Protein AF-A0A0L1AK35-F1 (afdb_monomer_lite)

Secondary structure (DSSP, 8-state):
-----HHHHHHHHHHHTTTS-GGGGGGGSTTTS--TT-

Structure (mmCIF, N/CA/C/O backbone):
data_AF-A0A0L1AK35-F1
#
_entry.id   AF-A0A0L1AK35-F1
#
loop_
_atom_site.group_PDB
_atom_site.id
_atom_site.type_symbol
_atom_site.label_atom_id
_atom_site.label_alt_id
_atom_site.label_comp_id
_atom_site.label_asym_id
_atom_site.label_entity_id
_atom_site.label_seq_id
_atom_site.pdbx_PDB_ins_code
_atom_site.Cartn_x
_atom_site.Cartn_y
_atom_site.Cartn_z
_atom_site.occupancy
_atom_site.B_iso_or_equiv
_atom_site.auth_seq_id
_atom_site.auth_comp_id
_atom_site.auth_asym_id
_atom_site.auth_atom_id
_atom_site.pdbx_PDB_model_num
ATOM 1 N N . MET A 1 1 ? -9.328 12.407 7.595 1.00 49.25 1 MET A N 1
ATOM 2 C CA . MET A 1 1 ? -8.381 12.312 6.462 1.00 49.25 1 MET A CA 1
ATOM 3 C C . MET A 1 1 ? -7.378 11.227 6.812 1.00 49.25 1 MET A C 1
ATOM 5 O O . MET A 1 1 ? -6.947 11.205 7.953 1.00 49.25 1 MET A O 1
ATOM 9 N N . ASN A 1 2 ? -7.171 10.292 5.879 1.00 66.69 2 ASN A N 1
ATOM 10 C CA . ASN A 1 2 ? -6.631 8.931 6.007 1.00 66.69 2 ASN A CA 1
ATOM 11 C C . ASN A 1 2 ? -5.842 8.607 7.286 1.00 66.69 2 ASN A C 1
ATOM 13 O O . ASN A 1 2 ? -4.697 9.019 7.425 1.00 66.69 2 ASN A O 1
ATOM 17 N N . ASN A 1 3 ? -6.439 7.767 8.138 1.00 66.81 3 ASN A N 1
ATOM 18 C CA . ASN A 1 3 ? -5.856 7.055 9.289 1.00 66.81 3 ASN A CA 1
ATOM 19 C C . ASN A 1 3 ? -4.687 6.107 8.921 1.00 66.81 3 ASN A C 1
ATOM 21 O O . ASN A 1 3 ? -4.472 5.091 9.573 1.00 66.81 3 ASN A O 1
ATOM 25 N N . VAL A 1 4 ? -3.957 6.397 7.848 1.00 73.31 4 VAL A N 1
ATOM 26 C CA . VAL A 1 4 ? -2.802 5.619 7.423 1.00 73.31 4 VAL A CA 1
ATOM 27 C C . VAL A 1 4 ? -1.618 6.083 8.249 1.00 73.31 4 VAL A C 1
ATOM 29 O O . VAL A 1 4 ? -1.200 7.238 8.161 1.00 73.31 4 VAL A O 1
ATOM 32 N N . GLU A 1 5 ? -1.092 5.178 9.064 1.00 83.50 5 GLU A N 1
ATOM 33 C CA . GLU A 1 5 ? 0.101 5.449 9.849 1.00 83.50 5 GLU A CA 1
ATOM 34 C C . GLU A 1 5 ? 1.287 5.695 8.902 1.00 83.50 5 GLU A C 1
ATOM 36 O O . GLU A 1 5 ? 1.607 4.830 8.075 1.00 83.50 5 GLU A O 1
ATOM 41 N N . PRO A 1 6 ? 1.947 6.864 8.992 1.00 81.19 6 PRO A N 1
ATOM 42 C CA . PRO A 1 6 ? 3.009 7.240 8.062 1.00 81.19 6 PRO A CA 1
ATOM 43 C C . PRO A 1 6 ? 4.189 6.263 8.111 1.00 81.19 6 PRO A C 1
ATOM 45 O O . PRO A 1 6 ? 4.818 6.011 7.086 1.00 81.19 6 PRO A O 1
ATOM 48 N N . GLU A 1 7 ? 4.451 5.662 9.273 1.00 84.94 7 GLU A N 1
ATOM 49 C CA . GLU A 1 7 ? 5.503 4.660 9.461 1.00 84.94 7 GLU A CA 1
ATOM 50 C C . GLU A 1 7 ? 5.207 3.361 8.699 1.00 84.94 7 GLU A C 1
ATOM 52 O O . GLU A 1 7 ? 6.084 2.832 8.014 1.00 84.94 7 GLU A O 1
ATOM 57 N N . LYS A 1 8 ? 3.957 2.882 8.747 1.00 82.94 8 LYS A N 1
ATOM 58 C CA . LYS A 1 8 ? 3.516 1.679 8.027 1.00 82.94 8 LYS A CA 1
ATOM 59 C C . LYS A 1 8 ? 3.548 1.895 6.515 1.00 82.94 8 LYS A C 1
ATOM 61 O O . LYS A 1 8 ? 4.002 1.025 5.773 1.00 82.94 8 LYS A O 1
ATOM 66 N N . TRP A 1 9 ? 3.126 3.078 6.063 1.00 83.81 9 TRP A N 1
ATOM 67 C CA . TRP A 1 9 ? 3.206 3.451 4.651 1.00 83.81 9 TRP A CA 1
ATOM 68 C C . TRP A 1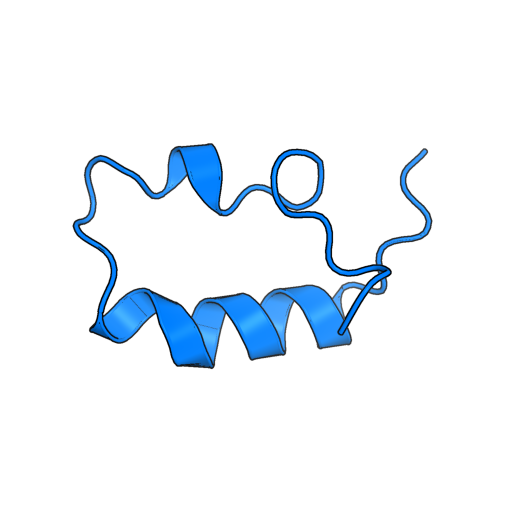 9 ? 4.646 3.535 4.157 1.00 83.81 9 TRP A C 1
ATOM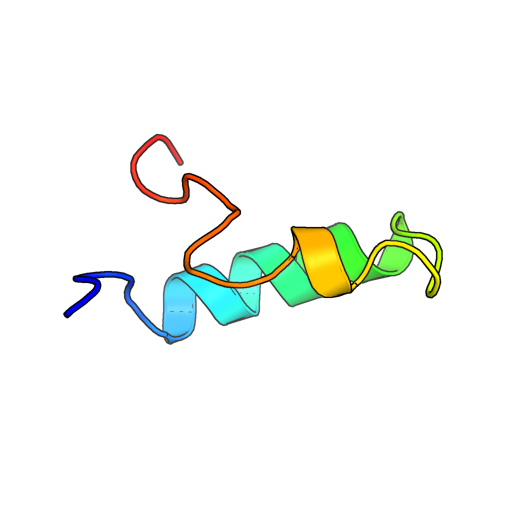 70 O O . TRP A 1 9 ? 4.970 2.962 3.118 1.00 83.81 9 TRP A O 1
ATOM 80 N N . LEU A 1 10 ? 5.531 4.179 4.916 1.00 84.75 10 LEU A N 1
ATOM 81 C CA . LEU A 1 10 ? 6.933 4.294 4.535 1.00 84.75 10 LEU A CA 1
ATOM 82 C C . LEU A 1 10 ? 7.618 2.921 4.474 1.00 84.75 10 LEU A C 1
ATOM 84 O O . LEU A 1 10 ? 8.371 2.667 3.536 1.00 84.75 10 LEU A O 1
ATOM 88 N N . ARG A 1 11 ? 7.320 2.023 5.424 1.00 86.00 11 ARG A N 1
ATOM 89 C CA . ARG A 1 11 ? 7.821 0.639 5.419 1.00 86.00 11 ARG A CA 1
ATOM 90 C C . ARG A 1 11 ? 7.410 -0.091 4.140 1.00 86.00 11 ARG A C 1
ATOM 92 O O . ARG A 1 11 ? 8.271 -0.580 3.416 1.00 86.00 11 ARG A O 1
ATOM 99 N N . TYR A 1 12 ? 6.114 -0.057 3.828 1.00 83.75 12 TYR A N 1
ATOM 100 C CA . TYR A 1 12 ? 5.559 -0.686 2.634 1.00 83.75 12 TYR A CA 1
ATOM 101 C C . TYR A 1 12 ? 6.210 -0.157 1.354 1.00 83.75 12 TYR A C 1
ATOM 103 O O . TYR A 1 12 ? 6.629 -0.943 0.505 1.00 83.75 12 TYR A O 1
ATOM 111 N N . VAL A 1 13 ? 6.338 1.168 1.234 1.00 83.56 13 VAL A N 1
ATOM 112 C CA . VAL A 1 13 ? 6.961 1.803 0.071 1.00 83.56 13 VAL A CA 1
ATOM 113 C C . VAL A 1 13 ? 8.421 1.386 -0.054 1.00 83.56 13 VAL A C 1
ATOM 115 O O . VAL A 1 13 ? 8.821 0.993 -1.138 1.00 83.56 13 VAL A O 1
ATOM 118 N N . ILE A 1 14 ? 9.218 1.421 1.015 1.00 84.88 14 ILE A N 1
ATOM 119 C CA . ILE A 1 14 ? 10.642 1.053 0.946 1.00 84.88 14 ILE A CA 1
ATOM 120 C C . ILE A 1 14 ? 10.827 -0.425 0.567 1.00 84.88 14 ILE A C 1
ATOM 122 O O . ILE A 1 14 ? 11.733 -0.739 -0.203 1.00 84.88 14 ILE A O 1
ATOM 126 N N . GLU A 1 15 ? 9.966 -1.320 1.055 1.00 85.00 15 GLU A N 1
ATOM 127 C CA . GLU A 1 15 ? 10.009 -2.743 0.694 1.00 85.00 15 GLU A CA 1
ATOM 128 C C . GLU A 1 15 ? 9.590 -2.993 -0.763 1.00 85.00 15 GLU A C 1
ATOM 130 O O . GLU A 1 15 ? 10.177 -3.839 -1.433 1.00 85.00 15 GLU A O 1
ATOM 135 N N . HIS A 1 16 ? 8.622 -2.233 -1.283 1.00 79.38 16 HIS A N 1
ATOM 136 C CA . HIS A 1 16 ? 8.054 -2.463 -2.615 1.00 79.38 16 HIS A CA 1
ATOM 137 C C . HIS A 1 16 ? 8.673 -1.598 -3.724 1.00 79.38 16 HIS A C 1
ATOM 139 O O . HIS A 1 16 ? 8.558 -1.951 -4.895 1.00 79.38 16 HIS A O 1
ATOM 145 N N . ILE A 1 17 ? 9.353 -0.488 -3.407 1.00 81.81 17 ILE A N 1
ATOM 146 C CA . ILE A 1 17 ? 9.897 0.455 -4.406 1.00 81.81 17 ILE A CA 1
ATOM 147 C C . ILE A 1 17 ? 11.018 -0.150 -5.257 1.00 81.81 17 ILE A C 1
ATOM 149 O O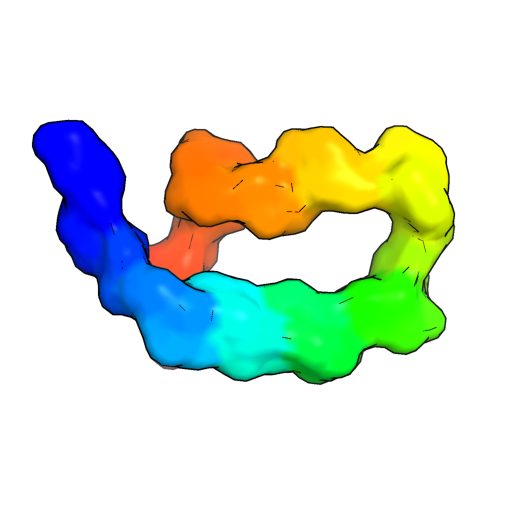 . ILE A 1 17 ? 11.245 0.306 -6.372 1.00 81.81 17 ILE A O 1
ATOM 153 N N . GLN A 1 18 ? 11.703 -1.179 -4.751 1.00 77.00 18 GLN A N 1
ATOM 154 C CA . GLN A 1 18 ? 12.723 -1.925 -5.498 1.00 77.00 18 GLN A CA 1
ATOM 155 C C . GLN A 1 18 ? 12.112 -2.727 -6.660 1.00 77.00 18 GLN A C 1
ATOM 157 O O . GLN A 1 18 ? 12.746 -2.868 -7.702 1.00 77.00 18 GLN A O 1
ATOM 162 N N . ASP A 1 19 ? 10.880 -3.214 -6.493 1.00 78.38 19 ASP A N 1
ATOM 163 C CA . ASP A 1 19 ? 10.148 -4.007 -7.491 1.00 78.38 19 ASP A CA 1
ATOM 164 C C . ASP A 1 19 ? 9.254 -3.123 -8.386 1.00 78.38 19 ASP A C 1
ATOM 166 O O . ASP A 1 19 ? 8.735 -3.546 -9.421 1.00 78.38 19 ASP A O 1
ATOM 170 N N . TRP A 1 20 ? 9.075 -1.851 -8.007 1.00 73.44 20 TRP A N 1
ATOM 171 C CA . TRP A 1 20 ? 8.113 -0.962 -8.642 1.00 73.44 20 TRP A CA 1
ATOM 172 C C . TRP A 1 20 ? 8.750 -0.097 -9.739 1.00 73.44 20 TRP A C 1
ATOM 174 O O . TRP A 1 20 ? 9.673 0.678 -9.475 1.00 73.44 20 TRP A O 1
ATOM 184 N N . PRO A 1 21 ? 8.229 -0.116 -10.977 1.00 70.50 21 PRO A N 1
ATOM 185 C CA . PRO A 1 21 ? 8.714 0.779 -12.016 1.00 70.50 21 PRO A CA 1
ATOM 186 C C . PRO A 1 21 ? 8.306 2.230 -11.703 1.00 70.50 21 PRO A C 1
ATOM 188 O O . PRO A 1 21 ? 7.172 2.508 -11.303 1.00 70.50 21 PRO A O 1
ATOM 191 N N . ALA A 1 22 ? 9.223 3.183 -11.915 1.00 68.00 22 ALA A N 1
ATOM 192 C CA . ALA A 1 22 ? 9.060 4.599 -11.541 1.00 68.00 22 ALA A CA 1
ATOM 193 C C . ALA A 1 22 ? 7.800 5.279 -12.128 1.00 68.00 22 ALA A C 1
ATOM 195 O O . ALA A 1 22 ? 7.298 6.267 -11.593 1.00 68.00 22 ALA A O 1
ATOM 196 N N . ASN A 1 23 ? 7.243 4.728 -13.208 1.00 72.19 23 ASN A N 1
ATOM 197 C CA . ASN A 1 23 ? 6.003 5.186 -13.837 1.00 72.19 23 ASN A CA 1
ATOM 198 C C . ASN A 1 23 ? 4.720 4.820 -13.058 1.00 72.19 23 ASN A C 1
ATOM 200 O O . ASN A 1 23 ? 3.657 5.345 -13.384 1.00 72.19 23 ASN A O 1
ATOM 204 N N . ARG A 1 24 ? 4.806 3.974 -12.024 1.00 70.62 24 ARG A N 1
ATOM 205 C CA . ARG A 1 24 ? 3.678 3.540 -11.180 1.00 70.62 24 ARG A CA 1
ATOM 206 C C . ARG A 1 24 ? 3.784 4.016 -9.724 1.00 70.62 24 ARG A C 1
ATOM 208 O O . ARG A 1 24 ? 3.029 3.566 -8.872 1.00 70.62 24 ARG A O 1
ATOM 215 N N . VAL A 1 25 ? 4.667 4.975 -9.426 1.00 70.12 25 VAL A N 1
ATOM 216 C CA . VAL A 1 25 ? 4.776 5.610 -8.091 1.00 70.12 25 VAL A CA 1
ATOM 217 C C . VAL A 1 25 ? 3.463 6.289 -7.670 1.00 70.12 25 VAL A C 1
ATOM 219 O O . VAL A 1 25 ? 3.161 6.394 -6.486 1.00 70.12 25 VAL A O 1
ATOM 222 N N . ARG A 1 26 ? 2.635 6.706 -8.637 1.00 72.56 26 ARG A N 1
ATOM 223 C CA . ARG A 1 26 ? 1.296 7.261 -8.381 1.00 72.56 26 ARG A CA 1
ATOM 224 C C . ARG A 1 26 ? 0.329 6.250 -7.754 1.00 72.56 26 ARG A C 1
ATOM 226 O O . ARG A 1 26 ? -0.606 6.667 -7.075 1.00 72.56 26 ARG A O 1
ATOM 233 N N . ASP A 1 27 ? 0.562 4.956 -7.953 1.00 74.88 27 ASP A N 1
ATOM 234 C CA . ASP A 1 27 ? -0.211 3.877 -7.334 1.00 74.88 27 ASP A CA 1
ATOM 235 C C . ASP A 1 27 ? 0.258 3.571 -5.906 1.00 74.88 27 ASP A C 1
ATOM 237 O O . ASP A 1 27 ? -0.521 3.040 -5.126 1.00 74.88 27 ASP A O 1
ATOM 241 N N . LEU A 1 28 ? 1.473 3.988 -5.523 1.00 72.69 28 LEU A N 1
ATOM 242 C CA . LEU A 1 28 ? 2.023 3.846 -4.164 1.00 72.69 28 LEU A CA 1
ATOM 243 C C . LEU A 1 28 ? 1.540 4.928 -3.185 1.00 72.69 28 LEU A C 1
ATOM 245 O O . LEU A 1 28 ? 1.997 5.005 -2.042 1.00 72.69 28 LEU A O 1
ATOM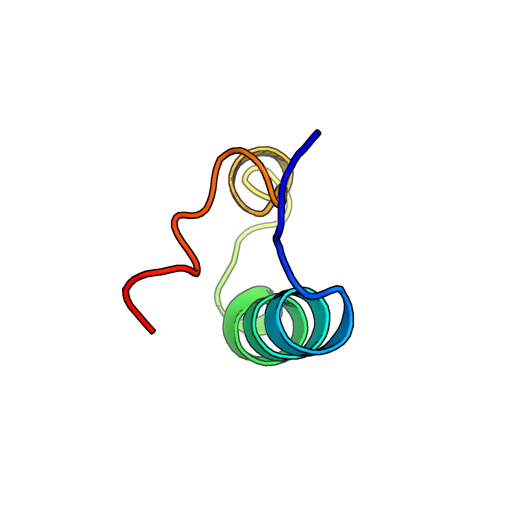 249 N N . LEU A 1 29 ? 0.626 5.797 -3.614 1.00 76.50 29 LEU A N 1
ATOM 250 C CA . LEU A 1 29 ? 0.118 6.867 -2.767 1.00 76.50 29 LEU A CA 1
ATOM 251 C C . LEU A 1 29 ? -0.719 6.288 -1.613 1.00 76.50 29 LEU A C 1
ATOM 253 O O . LEU A 1 29 ? -1.495 5.355 -1.822 1.00 76.50 29 LEU A O 1
ATOM 257 N N . PRO A 1 30 ? -0.633 6.865 -0.402 1.00 67.00 30 PRO A N 1
ATOM 258 C CA . PRO A 1 30 ? -1.258 6.309 0.803 1.00 67.00 30 PRO A CA 1
ATOM 259 C C . PRO A 1 30 ? -2.794 6.258 0.756 1.00 67.00 30 PRO A C 1
ATOM 261 O O . PRO A 1 30 ? -3.422 5.655 1.614 1.00 67.00 30 PRO A O 1
ATOM 264 N N . TRP A 1 31 ? -3.429 6.908 -0.221 1.00 73.81 31 TRP A N 1
ATOM 265 C CA . TRP A 1 31 ? -4.875 6.833 -0.468 1.00 73.81 31 TRP A CA 1
ATOM 266 C C . TRP A 1 31 ? -5.263 5.904 -1.627 1.00 73.81 31 TRP A C 1
ATOM 268 O O . TRP A 1 31 ? -6.449 5.741 -1.904 1.00 73.81 31 TRP A O 1
ATOM 278 N N . LYS A 1 32 ? -4.278 5.356 -2.343 1.00 70.19 32 LYS A N 1
ATOM 279 C CA . LYS A 1 32 ? -4.446 4.379 -3.427 1.00 70.1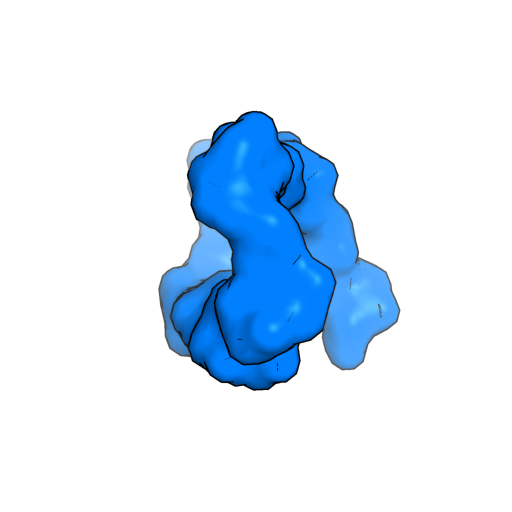9 32 LYS A CA 1
ATOM 280 C C . LYS A 1 32 ? -4.053 2.970 -2.992 1.00 70.19 32 LYS A C 1
ATOM 282 O O . LYS A 1 32 ? -4.626 2.018 -3.509 1.00 70.19 32 LYS A O 1
ATOM 287 N N . VAL A 1 33 ? -3.132 2.850 -2.037 1.00 68.81 33 VAL A N 1
ATOM 288 C CA . VAL A 1 33 ? -2.740 1.577 -1.429 1.00 68.81 33 VAL A CA 1
ATOM 289 C C . VAL A 1 33 ? -3.601 1.306 -0.199 1.00 68.81 33 VAL A C 1
ATOM 291 O O . VAL A 1 33 ? -3.592 2.091 0.751 1.00 68.81 33 VAL A O 1
ATOM 294 N N . ASP A 1 34 ? -4.321 0.184 -0.198 1.00 66.12 34 ASP A N 1
ATOM 295 C CA . ASP A 1 34 ? -5.014 -0.305 0.994 1.00 66.12 34 ASP A CA 1
ATOM 296 C C . ASP A 1 34 ? -4.000 -0.954 1.947 1.00 66.12 34 ASP A C 1
ATOM 298 O O . ASP A 1 34 ? -3.666 -2.131 1.846 1.00 66.12 34 ASP A O 1
ATOM 302 N N . LEU A 1 35 ? -3.448 -0.145 2.852 1.00 64.75 35 LEU A N 1
ATOM 303 C CA . LEU A 1 35 ? -2.516 -0.601 3.893 1.00 64.75 35 LEU A CA 1
ATOM 304 C C . LEU A 1 35 ? -3.225 -1.114 5.153 1.00 64.75 35 LEU A C 1
ATOM 306 O O . LEU A 1 35 ? -2.575 -1.533 6.113 1.00 64.75 35 LEU A O 1
ATOM 310 N N . THR A 1 36 ? -4.553 -1.051 5.176 1.00 63.16 36 THR A N 1
ATOM 311 C CA . THR A 1 36 ? -5.405 -1.532 6.267 1.00 63.16 36 THR A CA 1
ATOM 312 C C . THR A 1 36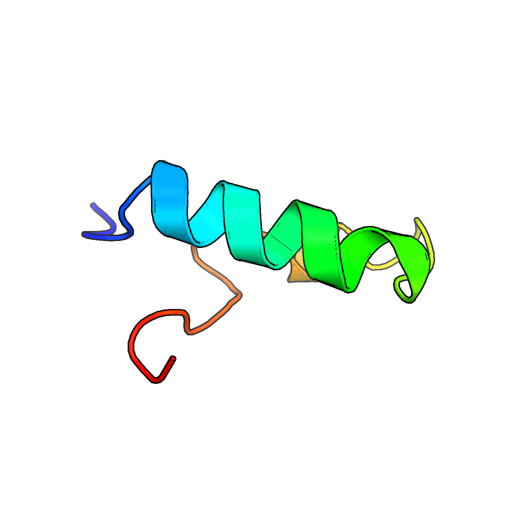 ? -5.509 -3.052 6.315 1.00 63.16 36 THR A C 1
ATOM 314 O O . THR A 1 36 ? -5.804 -3.588 7.379 1.00 63.16 36 THR A O 1
ATOM 317 N N . SER A 1 37 ? -5.225 -3.741 5.207 1.00 58.97 37 SER A N 1
ATOM 318 C CA . SER A 1 37 ? -5.227 -5.207 5.129 1.00 58.97 37 SER A CA 1
ATOM 319 C C . SER A 1 37 ? -3.861 -5.879 5.378 1.00 58.97 37 SER A C 1
ATOM 321 O O . SER A 1 37 ? -3.797 -7.109 5.354 1.00 58.97 37 SER A O 1
ATOM 323 N N . LEU A 1 38 ? -2.791 -5.097 5.576 1.00 58.25 38 LEU A N 1
ATOM 324 C CA . LEU A 1 38 ? -1.446 -5.565 5.966 1.00 58.25 38 LEU A CA 1
ATOM 325 C C . LEU A 1 38 ? -1.321 -5.689 7.485 1.00 58.25 38 LEU A C 1
ATOM 327 O O . LEU A 1 38 ? -0.575 -6.572 7.945 1.00 58.25 38 LEU A O 1
#

Radius of gyration: 9.78 Å; chains: 1; bounding box: 21×18×24 Å

pLDDT: mean 73.93, std 8.7, range [49.25, 86.0]

Foldseek 3Di:
DDPDDVVLLVVVCVVCVVVDDPVCVVCSDSVNDPSVVD

Organism: Escherichia coli (NCBI:txid562)

InterPro domains:
  IPR039552 Transposase IS66, C-terminal [PF13817] (1-31)

Sequence (38 aa):
MNNVEPEKWLRYVIEHIQDWPANRVRDLLPWKVDLTSL